Protein AF-A0A5K1EKC2-F1 (afdb_monomer)

pLDDT: mean 93.34, std 5.43, range [65.19, 97.56]

Structure (mmCIF, N/CA/C/O backbone):
data_AF-A0A5K1EKC2-F1
#
_entry.id   AF-A0A5K1EKC2-F1
#
loop_
_atom_site.group_PDB
_atom_site.id
_atom_site.type_symbol
_atom_site.label_atom_id
_atom_site.label_alt_id
_atom_site.label_comp_id
_atom_site.label_asym_id
_atom_site.label_entity_id
_atom_site.label_seq_id
_atom_site.pdbx_PDB_ins_code
_atom_site.Cartn_x
_atom_site.Cartn_y
_atom_site.Cartn_z
_atom_site.occupancy
_atom_site.B_iso_or_equiv
_atom_site.auth_seq_id
_atom_site.auth_comp_id
_atom_site.auth_asym_id
_atom_site.auth_atom_id
_atom_site.pdbx_PDB_model_num
ATOM 1 N N . PRO A 1 1 ? 4.409 8.973 11.861 1.00 65.19 1 PRO A N 1
ATOM 2 C CA . PRO A 1 1 ? 3.702 7.798 11.282 1.00 65.19 1 PRO A CA 1
ATOM 3 C C . PRO A 1 1 ? 2.179 7.781 11.503 1.00 65.19 1 PRO A C 1
ATOM 5 O O . PRO A 1 1 ? 1.501 7.110 10.734 1.00 65.19 1 PRO A O 1
ATOM 8 N N . GLN A 1 2 ? 1.624 8.501 12.497 1.00 87.81 2 GLN A N 1
ATOM 9 C CA . GLN A 1 2 ? 0.186 8.405 12.808 1.00 87.81 2 GLN A CA 1
ATOM 10 C C . GLN A 1 2 ? -0.718 8.719 11.602 1.00 87.81 2 GLN A C 1
ATOM 12 O O . GLN A 1 2 ? -1.731 8.054 11.415 1.00 87.81 2 GLN A O 1
ATOM 17 N N . GLN A 1 3 ? -0.334 9.679 10.754 1.00 95.00 3 GLN A N 1
ATOM 18 C CA . GLN A 1 3 ? -1.115 10.028 9.565 1.00 95.00 3 GLN A CA 1
ATOM 19 C C . GLN A 1 3 ? -1.142 8.906 8.520 1.00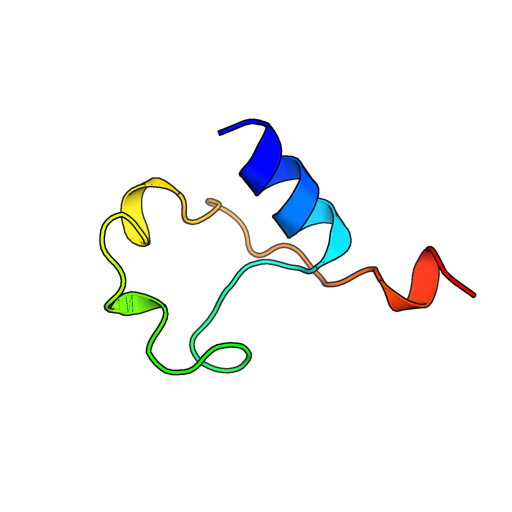 95.00 3 GLN A C 1
ATOM 21 O O . GLN A 1 3 ? -2.205 8.588 7.997 1.00 95.00 3 GLN A O 1
ATOM 26 N N . LEU A 1 4 ? 0.008 8.284 8.237 1.00 94.62 4 LEU A N 1
ATOM 27 C CA . LEU A 1 4 ? 0.080 7.166 7.291 1.00 94.62 4 LEU A CA 1
ATOM 28 C C . LEU A 1 4 ? -0.732 5.970 7.783 1.00 94.62 4 LEU A C 1
ATOM 30 O O . LEU A 1 4 ? -1.441 5.368 6.988 1.00 94.62 4 LEU A O 1
ATOM 34 N N . ASN A 1 5 ? -0.716 5.693 9.089 1.00 93.25 5 ASN A N 1
ATOM 35 C CA . ASN A 1 5 ? -1.550 4.641 9.668 1.00 93.25 5 ASN A CA 1
ATOM 36 C C . ASN A 1 5 ? -3.040 4.896 9.393 1.00 93.25 5 ASN A C 1
ATOM 38 O O . ASN A 1 5 ? -3.705 4.021 8.848 1.00 93.25 5 ASN A O 1
ATOM 42 N N . LYS A 1 6 ? -3.536 6.117 9.651 1.00 94.88 6 LYS A N 1
ATOM 43 C CA . LYS A 1 6 ? -4.930 6.493 9.347 1.00 94.88 6 LYS A CA 1
ATOM 44 C C . LYS A 1 6 ? -5.263 6.383 7.858 1.00 94.88 6 LYS A C 1
ATOM 46 O O . LYS A 1 6 ? -6.352 5.947 7.495 1.00 94.88 6 LYS A O 1
ATOM 51 N N . ILE A 1 7 ? -4.330 6.773 6.986 1.00 95.50 7 ILE A N 1
ATOM 52 C CA . ILE A 1 7 ? -4.502 6.628 5.535 1.00 95.50 7 ILE A CA 1
ATOM 53 C C . ILE A 1 7 ? -4.610 5.147 5.167 1.00 95.50 7 ILE A C 1
ATOM 55 O O . ILE A 1 7 ? -5.518 4.785 4.427 1.00 95.50 7 ILE A O 1
ATOM 59 N N . PHE A 1 8 ? -3.733 4.284 5.681 1.00 95.31 8 PHE A N 1
ATOM 60 C CA . PHE A 1 8 ? -3.752 2.860 5.347 1.00 95.31 8 PHE A CA 1
ATOM 61 C C . PHE A 1 8 ? -4.987 2.141 5.895 1.00 95.31 8 PHE A C 1
ATOM 63 O O . PHE A 1 8 ? -5.525 1.283 5.202 1.00 95.31 8 PHE A O 1
ATOM 70 N N . GLU A 1 9 ? -5.474 2.513 7.081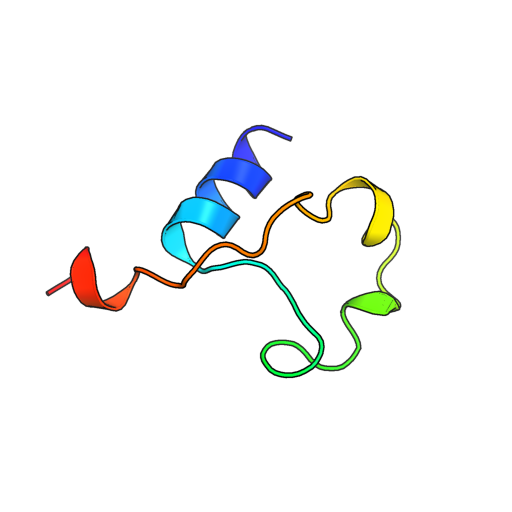 1.00 94.38 9 GLU A N 1
ATOM 71 C CA . GLU A 1 9 ? -6.728 2.000 7.658 1.00 94.38 9 GLU A CA 1
ATOM 72 C C . GLU A 1 9 ? -7.938 2.246 6.745 1.00 94.38 9 GLU A C 1
ATOM 74 O O . GLU A 1 9 ? -8.797 1.379 6.604 1.00 94.38 9 GLU A O 1
ATOM 79 N N . LEU A 1 10 ? -7.996 3.404 6.083 1.00 95.56 10 LEU A N 1
ATOM 80 C CA . LEU A 1 10 ? -9.118 3.768 5.218 1.00 95.56 10 LEU A CA 1
ATOM 81 C C . LEU A 1 10 ? -8.916 3.323 3.758 1.00 95.56 10 LEU A C 1
ATOM 83 O O . LEU A 1 10 ? -9.812 2.756 3.119 1.00 95.56 10 LEU A O 1
ATOM 87 N N . CYS A 1 11 ? -7.735 3.596 3.208 1.00 95.44 11 CYS A N 1
ATOM 88 C CA . CYS A 1 11 ? -7.423 3.439 1.789 1.00 95.44 11 CYS A CA 1
ATOM 89 C C . CYS A 1 11 ? -6.829 2.070 1.435 1.00 95.44 11 CYS A C 1
ATOM 91 O O . CYS A 1 11 ? -6.823 1.725 0.250 1.00 95.44 11 CYS A O 1
ATOM 93 N N . GLY A 1 12 ? -6.392 1.296 2.431 1.00 95.75 12 GLY A N 1
ATOM 94 C CA . GLY A 1 12 ? -5.630 0.061 2.270 1.00 95.75 12 GLY A CA 1
ATOM 95 C C . GLY A 1 12 ? -4.116 0.293 2.206 1.00 95.75 12 GLY A C 1
ATOM 96 O O . GLY A 1 12 ? -3.641 1.420 2.047 1.00 95.75 12 GLY A O 1
ATOM 97 N N . SER A 1 13 ? -3.342 -0.786 2.348 1.00 95.94 13 SER A N 1
ATOM 98 C CA . SER A 1 13 ? -1.880 -0.736 2.224 1.00 95.94 13 SER A CA 1
ATOM 99 C C . SER A 1 13 ? -1.429 -0.551 0.769 1.00 95.94 13 SER A C 1
ATOM 101 O O . SER A 1 13 ? -1.982 -1.198 -0.121 1.00 95.94 13 SER A O 1
ATOM 103 N N . PRO A 1 14 ? -0.396 0.269 0.511 1.00 95.75 14 PRO A N 1
ATOM 104 C CA . PRO A 1 14 ? 0.153 0.426 -0.831 1.00 95.75 14 PRO A CA 1
ATOM 105 C C . PRO A 1 14 ? 0.929 -0.820 -1.286 1.00 95.75 14 PRO A C 1
ATOM 107 O O . PRO A 1 14 ? 1.818 -1.313 -0.578 1.00 95.75 14 PRO A O 1
ATOM 110 N N . ASP A 1 15 ? 0.636 -1.288 -2.497 1.00 94.75 15 ASP A N 1
ATOM 111 C CA . ASP A 1 15 ? 1.330 -2.388 -3.172 1.00 94.75 15 ASP A CA 1
ATOM 112 C C . ASP A 1 15 ? 1.480 -2.112 -4.679 1.00 94.75 15 ASP A C 1
ATOM 114 O O . ASP A 1 15 ? 0.892 -1.176 -5.208 1.00 94.75 15 ASP A O 1
ATOM 118 N N . GLU A 1 16 ? 2.274 -2.923 -5.380 1.00 95.50 16 GLU A N 1
ATOM 119 C CA . GLU A 1 16 ? 2.530 -2.746 -6.821 1.00 95.50 16 GLU A CA 1
ATOM 120 C C . GLU A 1 16 ? 1.297 -2.998 -7.705 1.00 95.50 16 GLU A C 1
ATOM 122 O O . GLU A 1 16 ? 1.292 -2.615 -8.873 1.00 95.50 16 GLU A O 1
ATOM 127 N N . VAL A 1 17 ? 0.246 -3.630 -7.171 1.00 94.44 17 VAL A N 1
ATOM 128 C CA . VAL A 1 17 ? -1.001 -3.868 -7.908 1.00 94.44 17 VAL A CA 1
ATOM 129 C C . VAL A 1 17 ? -1.851 -2.600 -7.910 1.00 94.44 17 VAL A C 1
ATOM 131 O O . VAL A 1 17 ? -2.406 -2.228 -8.942 1.00 94.44 17 VAL A O 1
ATOM 134 N N . ASN A 1 18 ? -1.954 -1.925 -6.763 1.00 91.00 18 ASN A N 1
ATOM 135 C CA . ASN A 1 18 ? -2.752 -0.713 -6.601 1.00 91.00 18 ASN A CA 1
ATOM 136 C C . ASN A 1 18 ? -1.978 0.582 -6.898 1.00 91.00 18 ASN A C 1
ATOM 138 O O . ASN A 1 18 ? -2.590 1.577 -7.289 1.00 91.00 18 ASN A O 1
ATOM 142 N N . TRP A 1 19 ? -0.653 0.561 -6.754 1.00 94.38 19 TRP A N 1
ATOM 143 C CA . TRP A 1 19 ? 0.244 1.685 -6.989 1.00 94.38 19 TRP A CA 1
ATOM 144 C C . TRP A 1 19 ? 1.560 1.196 -7.620 1.00 94.38 19 TRP A C 1
ATOM 146 O O . TRP A 1 19 ? 2.552 0.965 -6.924 1.00 94.38 19 TRP A O 1
ATOM 156 N N . PRO A 1 20 ? 1.614 1.087 -8.959 1.00 97.19 20 PRO A N 1
ATOM 157 C CA . PRO A 1 20 ? 2.830 0.693 -9.660 1.00 97.19 20 PRO A CA 1
ATOM 158 C C . PRO A 1 20 ? 4.005 1.638 -9.371 1.00 97.19 20 PRO A C 1
ATOM 160 O O . PRO A 1 20 ? 3.889 2.860 -9.489 1.00 97.19 20 PRO A O 1
ATOM 163 N N . GLY A 1 21 ? 5.154 1.069 -9.010 1.00 97.25 21 GLY A N 1
ATOM 164 C CA . GLY A 1 21 ? 6.382 1.781 -8.665 1.00 97.25 21 GLY A CA 1
ATOM 165 C C . GLY A 1 21 ? 6.473 2.248 -7.212 1.00 97.25 21 GLY A C 1
ATOM 166 O O . GLY A 1 21 ? 7.471 2.878 -6.853 1.00 97.25 21 GLY A O 1
ATOM 167 N N . VAL A 1 22 ? 5.488 1.942 -6.362 1.00 96.38 22 VAL A N 1
ATOM 168 C CA . VAL A 1 22 ? 5.485 2.370 -4.957 1.00 96.38 22 VAL A CA 1
ATOM 169 C C . VAL A 1 22 ? 6.680 1.825 -4.173 1.00 96.38 22 VAL A C 1
ATOM 171 O O . VAL A 1 22 ? 7.204 2.516 -3.298 1.00 96.38 22 VAL A O 1
ATOM 174 N N . SER A 1 23 ? 7.196 0.645 -4.536 1.00 96.19 23 SER A N 1
ATOM 175 C CA . SER A 1 23 ? 8.373 0.048 -3.899 1.00 96.19 23 SER A CA 1
ATOM 176 C C . SER A 1 23 ? 9.668 0.826 -4.148 1.00 96.19 23 SER A C 1
ATOM 178 O O . SER A 1 23 ? 10.653 0.613 -3.441 1.00 96.19 23 SER A O 1
ATOM 180 N N . LYS A 1 24 ? 9.691 1.702 -5.161 1.00 97.56 24 LYS A N 1
ATOM 181 C CA . LYS A 1 24 ? 10.845 2.543 -5.516 1.00 97.56 24 LYS A CA 1
ATOM 182 C C . LYS A 1 24 ? 10.847 3.877 -4.770 1.00 97.56 24 LYS A C 1
ATOM 184 O O . LYS A 1 24 ? 11.849 4.588 -4.813 1.00 97.56 24 LYS A O 1
ATOM 189 N N . ILE A 1 25 ? 9.744 4.234 -4.108 1.00 96.38 25 ILE A N 1
ATOM 190 C CA . ILE A 1 25 ? 9.646 5.489 -3.366 1.00 96.38 25 ILE A CA 1
ATOM 191 C C . ILE A 1 25 ? 10.567 5.406 -2.143 1.00 96.38 25 ILE A C 1
ATOM 193 O O . ILE A 1 25 ? 10.550 4.397 -1.422 1.00 96.38 25 ILE A O 1
ATOM 197 N N . PRO A 1 26 ? 11.355 6.461 -1.866 1.00 97.38 26 PRO A N 1
ATOM 198 C CA . PRO A 1 26 ? 12.112 6.545 -0.631 1.00 97.38 26 PRO A CA 1
ATOM 199 C C . PRO A 1 26 ? 11.221 6.238 0.573 1.0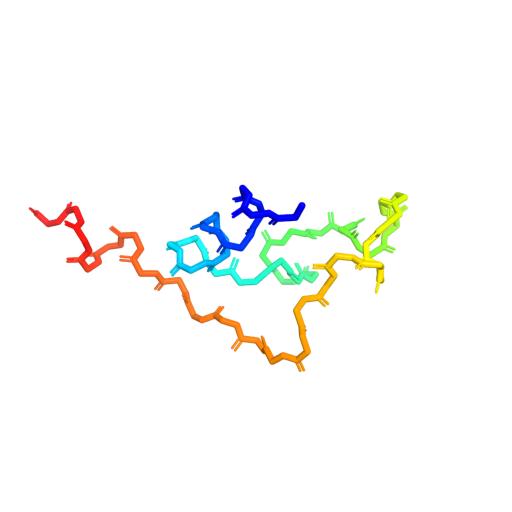0 97.38 26 PRO A C 1
ATOM 201 O O . PRO A 1 26 ? 10.070 6.663 0.641 1.00 97.38 26 PRO A O 1
ATOM 204 N N . TRP A 1 27 ? 11.764 5.504 1.540 1.00 94.25 27 TRP A 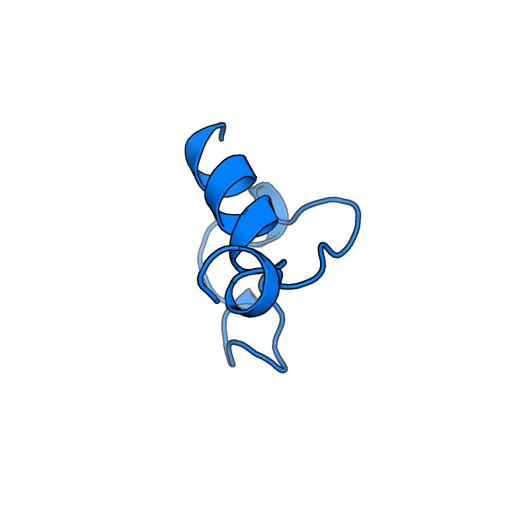N 1
ATOM 205 C CA . TRP A 1 27 ? 11.071 5.156 2.782 1.00 94.25 27 TRP A CA 1
ATOM 206 C C . TRP A 1 27 ? 9.905 4.164 2.665 1.00 94.25 27 TRP A C 1
ATOM 208 O O . TRP A 1 27 ? 9.318 3.853 3.701 1.00 94.25 27 TRP A O 1
ATOM 218 N N . TYR A 1 28 ? 9.620 3.581 1.490 1.00 94.81 28 TYR A N 1
ATOM 219 C CA . TYR A 1 28 ? 8.559 2.570 1.348 1.00 94.81 28 TYR A CA 1
ATOM 220 C C . TYR A 1 28 ? 8.686 1.459 2.397 1.00 94.81 28 TYR A C 1
ATOM 222 O O . TYR A 1 28 ? 7.773 1.253 3.186 1.00 94.81 28 TYR A O 1
ATOM 230 N N . ASN A 1 29 ? 9.860 0.833 2.515 1.00 93.81 29 ASN A N 1
ATOM 231 C CA . ASN A 1 29 ? 10.095 -0.227 3.503 1.00 93.81 29 ASN A CA 1
ATOM 232 C C . ASN A 1 29 ? 10.085 0.262 4.963 1.00 93.81 29 ASN A C 1
ATOM 234 O O . ASN A 1 29 ? 9.874 -0.542 5.862 1.00 93.81 29 ASN A O 1
ATOM 238 N N . ASN A 1 30 ? 10.295 1.560 5.210 1.00 94.81 30 ASN A N 1
ATOM 239 C CA . ASN A 1 30 ? 10.283 2.134 6.561 1.00 94.81 30 ASN A CA 1
ATOM 240 C C . ASN A 1 30 ? 8.851 2.377 7.060 1.00 94.81 30 ASN A C 1
ATOM 242 O O . ASN A 1 30 ? 8.595 2.306 8.259 1.00 94.81 30 ASN A O 1
ATOM 246 N N . PHE A 1 31 ? 7.922 2.671 6.145 1.00 93.62 31 PHE A N 1
ATOM 247 C CA . PHE A 1 31 ? 6.518 2.943 6.464 1.00 93.62 31 PHE A CA 1
ATOM 248 C C . PHE A 1 31 ? 5.558 1.838 6.023 1.00 93.62 31 PHE A C 1
ATOM 250 O O . PHE A 1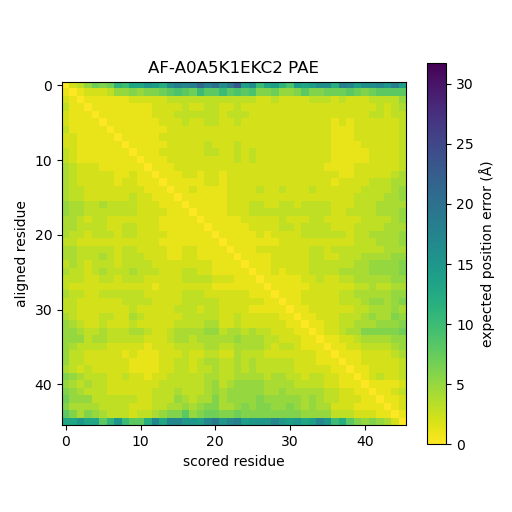 31 ? 4.364 1.930 6.308 1.00 93.62 31 PHE A O 1
ATOM 257 N N . LYS A 1 32 ? 6.046 0.793 5.346 1.00 92.12 32 LYS A N 1
ATOM 258 C CA . LYS A 1 32 ? 5.231 -0.350 4.945 1.00 92.12 32 LYS A CA 1
ATOM 259 C C . LYS A 1 32 ? 4.662 -1.030 6.196 1.00 92.12 32 LYS A C 1
ATOM 261 O O . LYS A 1 32 ? 5.435 -1.448 7.060 1.00 92.12 32 LYS A O 1
ATOM 266 N N . PRO A 1 33 ? 3.332 -1.172 6.308 1.00 92.00 33 PRO A N 1
ATOM 267 C CA . PRO A 1 33 ? 2.741 -1.876 7.433 1.00 92.00 33 PRO A CA 1
ATOM 268 C C . PRO A 1 33 ? 3.152 -3.353 7.407 1.00 92.00 33 PRO A C 1
ATOM 270 O O . PRO A 1 33 ? 3.260 -3.969 6.346 1.00 92.00 33 PRO A O 1
ATOM 273 N N . SER A 1 34 ? 3.366 -3.932 8.589 1.00 90.62 34 SER A N 1
ATOM 274 C CA . SER A 1 34 ? 3.785 -5.334 8.739 1.00 90.62 34 SER A CA 1
ATOM 275 C C . SER A 1 34 ? 2.733 -6.331 8.250 1.00 90.62 34 SER A C 1
ATOM 277 O O . SER A 1 34 ? 3.065 -7.460 7.892 1.00 90.62 34 SER A O 1
ATOM 279 N N . ARG A 1 35 ? 1.463 -5.918 8.226 1.00 92.44 35 ARG A N 1
ATOM 280 C CA . ARG A 1 35 ? 0.335 -6.688 7.702 1.00 92.44 35 ARG A CA 1
ATOM 281 C C . ARG A 1 35 ? -0.383 -5.866 6.630 1.00 92.44 35 ARG A C 1
ATOM 283 O O . ARG A 1 35 ? -0.618 -4.682 6.870 1.00 92.44 35 ARG A O 1
ATOM 290 N N . PRO A 1 36 ? -0.759 -6.464 5.486 1.00 93.31 36 PRO A N 1
ATOM 291 C CA . PRO A 1 36 ? -1.606 -5.797 4.506 1.00 93.31 36 PRO A CA 1
ATOM 292 C C . PRO A 1 36 ? -2.952 -5.393 5.118 1.00 93.31 36 PRO A C 1
ATOM 294 O O . PRO A 1 36 ? -3.614 -6.198 5.773 1.00 93.31 36 PRO A O 1
ATOM 297 N N . ILE A 1 37 ? -3.352 -4.149 4.887 1.00 95.62 37 ILE A N 1
ATOM 298 C CA . ILE A 1 37 ? -4.611 -3.558 5.338 1.00 95.62 37 ILE A CA 1
ATOM 299 C C . ILE A 1 37 ? -5.540 -3.445 4.130 1.00 95.62 37 ILE A C 1
ATOM 301 O O . ILE A 1 37 ? -5.128 -2.998 3.056 1.00 95.62 37 ILE A O 1
ATOM 305 N N . LYS A 1 38 ? -6.796 -3.865 4.294 1.00 95.12 38 LYS A N 1
ATOM 306 C CA . LYS A 1 38 ? -7.809 -3.826 3.234 1.00 95.12 38 LYS A CA 1
ATOM 307 C C . LYS A 1 38 ? -8.377 -2.410 3.081 1.00 95.12 38 LYS A C 1
ATOM 309 O O . LYS A 1 38 ? -8.483 -1.662 4.043 1.00 95.12 38 LYS A O 1
ATOM 314 N N . ARG A 1 39 ? -8.765 -2.044 1.859 1.00 95.31 39 ARG A N 1
ATOM 315 C CA . ARG A 1 39 ? -9.434 -0.770 1.562 1.00 95.31 39 ARG A CA 1
ATOM 316 C C . ARG A 1 39 ? -10.885 -0.777 2.055 1.00 95.31 39 ARG A C 1
ATOM 318 O O . ARG A 1 39 ? -11.643 -1.663 1.666 1.00 95.31 39 ARG A O 1
ATOM 325 N N . HIS A 1 40 ? -11.277 0.268 2.787 1.00 95.12 40 HIS A N 1
ATOM 326 C CA . HIS A 1 40 ? -12.613 0.436 3.381 1.00 95.12 40 HIS A CA 1
ATOM 327 C C . HIS A 1 40 ? -13.368 1.689 2.911 1.00 95.12 40 HIS A C 1
ATOM 329 O O . HIS A 1 40 ? -14.483 1.942 3.356 1.00 95.12 40 HIS A O 1
ATOM 335 N N . LEU A 1 41 ? -12.818 2.468 1.971 1.00 92.75 41 LEU A N 1
ATOM 336 C CA . LEU A 1 41 ? -13.454 3.702 1.475 1.00 92.75 41 LEU A CA 1
ATOM 337 C C . LEU A 1 41 ? -14.920 3.531 1.038 1.00 92.75 41 LEU A C 1
ATOM 339 O O . LEU A 1 41 ? -15.745 4.388 1.331 1.00 92.75 41 LEU A O 1
ATOM 343 N N . ARG A 1 42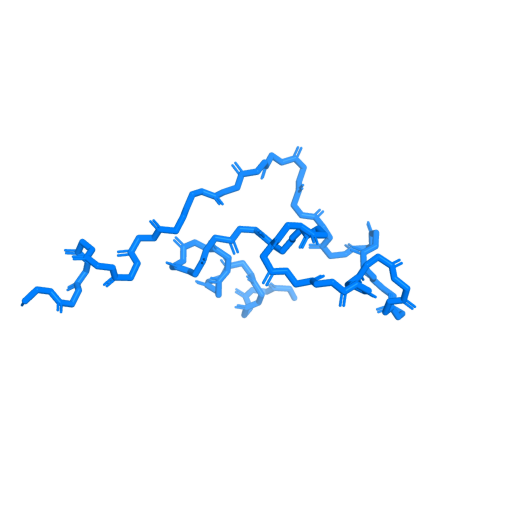 ? -15.256 2.420 0.369 1.00 93.25 42 ARG A N 1
ATOM 344 C CA . ARG A 1 42 ? -16.637 2.133 -0.058 1.00 93.25 42 ARG A CA 1
ATOM 345 C C . ARG A 1 42 ? -17.550 1.677 1.074 1.00 93.25 42 ARG A C 1
ATOM 347 O O . ARG A 1 42 ? -18.748 1.644 0.861 1.00 93.25 42 ARG A O 1
ATOM 354 N N . ASP A 1 43 ? -17.010 1.262 2.213 1.00 93.31 43 ASP A N 1
ATOM 355 C CA . ASP A 1 43 ? -17.812 0.856 3.369 1.00 93.31 43 ASP A CA 1
ATOM 356 C C . ASP A 1 43 ? -18.135 2.070 4.244 1.00 93.31 43 ASP A C 1
ATOM 358 O O . ASP A 1 43 ? -19.244 2.176 4.757 1.00 93.31 43 ASP A O 1
ATOM 362 N N . VAL A 1 44 ? -17.174 2.993 4.370 1.00 93.25 44 VAL A N 1
ATOM 363 C CA . VAL A 1 44 ? -17.280 4.196 5.208 1.00 93.25 44 VAL A CA 1
ATOM 364 C C . VAL A 1 44 ? -18.153 5.281 4.573 1.00 93.25 44 VAL A C 1
ATOM 366 O O . VAL A 1 44 ? -18.910 5.933 5.282 1.00 93.25 44 VAL A O 1
ATOM 369 N N . PHE A 1 45 ? -18.057 5.488 3.256 1.00 90.5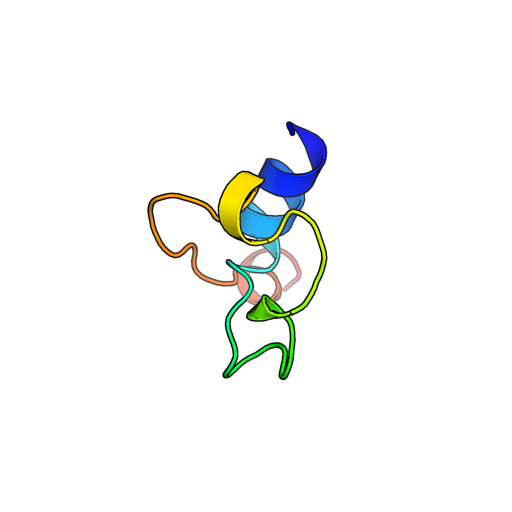0 45 PHE A N 1
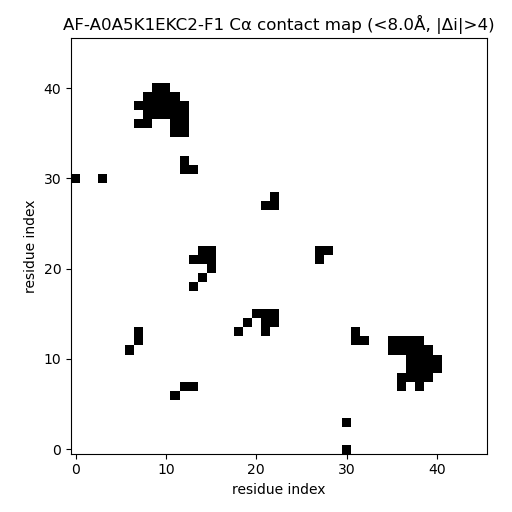ATOM 370 C CA . PHE A 1 45 ? -18.713 6.603 2.555 1.00 90.50 45 PHE A CA 1
ATOM 371 C C . PHE A 1 45 ? -19.865 6.148 1.641 1.00 90.50 45 PHE A C 1
ATOM 373 O O . PHE A 1 45 ? -19.942 6.585 0.493 1.00 90.50 45 PHE A O 1
ATOM 380 N N . LYS A 1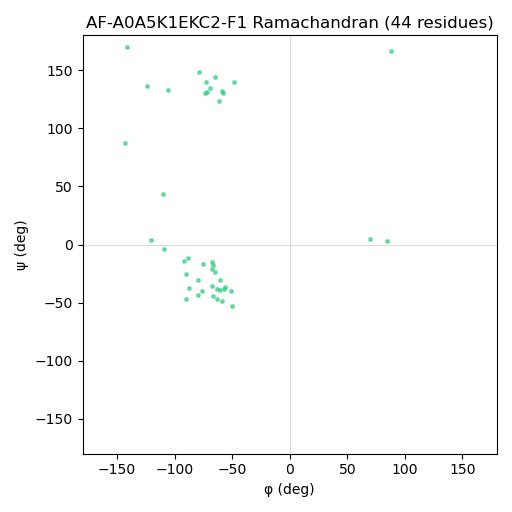 46 ? -20.712 5.228 2.117 1.00 74.81 46 LYS A N 1
ATOM 381 C CA . LYS A 1 46 ? -21.952 4.844 1.417 1.00 74.81 46 LYS A CA 1
ATOM 382 C C . LYS A 1 46 ? -23.009 5.932 1.474 1.00 74.81 46 LYS A C 1
ATOM 384 O O . LYS A 1 46 ? -23.130 6.563 2.545 1.00 74.81 46 LYS A O 1
#

Organism: NCBI:txid210225

Mean predicted aligned error: 2.96 Å

Radius of gyration: 11.03 Å; Cα contacts (8 Å, |Δi|>4): 42; chains: 1; bounding box: 34×17×22 Å

Solvent-accessible surface area (backbone atoms only — not comparable to full-atom values): 2965 Å² total; per-residue (Å²): 110,73,68,59,52,57,46,24,61,37,67,18,52,91,41,64,87,84,35,75,66,50,82,73,42,87,62,35,85,77,69,54,68,96,61,89,40,66,64,37,57,76,72,75,70,111

Foldseek 3Di:
DVVLVVCCQAAKFDDCVVPNPCVVDPCSVVSGDPDTHDHCPVVVPD

Nearest PDB structures (foldseek):
  4un0-assembly2_D  TM=9.217E-01  e=1.555E-03  Homo sapiens
  7nxk-assembly1_A  TM=9.223E-01  e=1.670E-03  Homo sapiens
  7nxj-assembly2_C  TM=9.321E-01  e=2.386E-03  Homo sapiens
  4nst-assembly3_C  TM=9.176E-01  e=2.222E-03  Homo sapiens
  6b3e-assembly2_C  TM=9.167E-01  e=3.659E-03  Homo sapiens

Sequence (46 aa):
PQQLNKIFELCGSPDEVNWPGVSKIPWYNNFKPSRPIKRHLRDVFK

Secondary structure (DSSP, 8-state):
-HHHHHHHHHH----TTTSTTGGGSTTHHHH--SS-----HHHHT-